Protein AF-A0A6V7P4C4-F1 (afdb_monomer)

Structure (mmCIF, N/CA/C/O backbone):
data_AF-A0A6V7P4C4-F1
#
_entry.id   AF-A0A6V7P4C4-F1
#
loop_
_atom_site.group_PDB
_atom_site.id
_atom_site.type_symbol
_atom_site.label_atom_id
_atom_site.label_alt_id
_atom_site.label_comp_id
_atom_site.label_asym_id
_atom_site.label_entity_id
_atom_site.label_seq_id
_atom_site.pdbx_PDB_ins_code
_atom_site.Cartn_x
_atom_site.Cartn_y
_atom_site.Cartn_z
_atom_site.occupancy
_atom_site.B_iso_or_equiv
_atom_site.auth_seq_id
_atom_site.auth_comp_id
_atom_site.auth_asym_id
_atom_site.auth_atom_id
_atom_site.pdbx_PDB_model_num
ATOM 1 N N . MET A 1 1 ? 38.102 2.330 -45.124 1.00 68.62 1 MET A N 1
ATOM 2 C CA . MET A 1 1 ? 37.627 1.006 -44.646 1.00 68.62 1 MET A CA 1
ATOM 3 C C . MET A 1 1 ? 38.024 0.731 -43.195 1.00 68.62 1 MET A C 1
ATOM 5 O O . MET A 1 1 ? 37.126 0.608 -42.378 1.00 68.62 1 MET A O 1
ATOM 9 N N . LYS A 1 2 ? 39.318 0.727 -42.828 1.00 77.44 2 LYS A N 1
ATOM 10 C CA . LYS A 1 2 ? 39.780 0.522 -41.432 1.00 77.44 2 LYS A CA 1
ATOM 11 C C . LYS A 1 2 ? 39.148 1.474 -40.402 1.00 77.44 2 LYS A C 1
ATOM 13 O O . LYS A 1 2 ? 38.661 1.010 -39.383 1.00 77.44 2 LYS A O 1
ATOM 18 N N . SER A 1 3 ? 39.070 2.773 -40.691 1.00 78.19 3 SER A N 1
ATOM 19 C CA . SER A 1 3 ? 38.459 3.747 -39.769 1.00 78.19 3 SER A CA 1
ATOM 20 C C . SER A 1 3 ? 36.949 3.549 -39.587 1.00 78.19 3 SER A C 1
ATOM 22 O O . SER A 1 3 ? 36.432 3.783 -38.506 1.00 78.19 3 SER A O 1
ATOM 24 N N . ILE A 1 4 ? 36.248 3.055 -40.614 1.00 82.94 4 ILE A N 1
ATOM 25 C CA . ILE A 1 4 ? 34.812 2.735 -40.539 1.00 82.94 4 ILE A CA 1
ATOM 26 C C . ILE A 1 4 ? 34.598 1.503 -39.649 1.00 82.94 4 ILE A C 1
ATOM 28 O O . ILE A 1 4 ? 33.728 1.516 -38.788 1.00 82.94 4 ILE A O 1
ATOM 32 N N . LEU A 1 5 ? 35.444 0.476 -39.792 1.00 84.12 5 LEU A N 1
ATOM 33 C CA . LEU A 1 5 ? 35.449 -0.706 -38.920 1.00 84.12 5 LEU A CA 1
ATOM 34 C C . LEU A 1 5 ? 35.703 -0.348 -37.445 1.00 84.12 5 LEU A C 1
ATOM 36 O O . LEU A 1 5 ? 35.055 -0.909 -36.566 1.00 84.12 5 LEU A O 1
ATOM 40 N N . LEU A 1 6 ? 36.596 0.609 -37.171 1.00 85.75 6 LEU A N 1
ATOM 41 C CA . LEU A 1 6 ? 36.857 1.088 -35.808 1.00 85.75 6 LEU A CA 1
ATOM 42 C C . LEU A 1 6 ? 35.659 1.838 -35.214 1.00 85.75 6 LEU A C 1
ATOM 44 O O . LEU A 1 6 ? 35.319 1.609 -34.057 1.00 85.75 6 LEU A O 1
ATOM 48 N N . ILE A 1 7 ? 34.991 2.681 -36.006 1.00 88.19 7 ILE A N 1
ATOM 49 C CA . ILE A 1 7 ? 33.789 3.404 -35.565 1.00 88.19 7 ILE A CA 1
ATOM 50 C C . ILE A 1 7 ? 32.641 2.427 -35.292 1.00 88.19 7 ILE A C 1
ATOM 52 O O . ILE A 1 7 ? 31.996 2.537 -34.255 1.00 88.19 7 ILE A O 1
ATOM 56 N N . ILE A 1 8 ? 32.417 1.441 -36.169 1.00 89.19 8 ILE A N 1
ATOM 57 C CA . ILE A 1 8 ? 31.385 0.411 -35.968 1.00 89.19 8 ILE A CA 1
ATOM 58 C C . ILE A 1 8 ? 31.674 -0.400 -34.699 1.00 89.19 8 ILE A C 1
ATOM 60 O O . ILE A 1 8 ? 30.770 -0.613 -33.898 1.00 89.19 8 ILE A O 1
ATOM 64 N N . SER A 1 9 ? 32.932 -0.798 -34.479 1.00 86.69 9 SER A N 1
ATOM 65 C CA . SER A 1 9 ? 33.346 -1.514 -33.265 1.00 86.69 9 SER A CA 1
ATOM 66 C C . SER A 1 9 ? 33.082 -0.694 -31.996 1.00 86.69 9 SER A C 1
ATOM 68 O O . SER A 1 9 ? 32.480 -1.194 -31.047 1.00 86.69 9 SER A O 1
ATOM 70 N N . ALA A 1 10 ? 33.445 0.594 -32.002 1.00 86.31 10 ALA A N 1
ATOM 71 C CA . ALA A 1 10 ? 33.186 1.499 -30.886 1.00 86.31 10 ALA A CA 1
ATOM 72 C C . ALA A 1 10 ? 31.682 1.701 -30.632 1.00 86.31 10 ALA A C 1
ATOM 74 O O . ALA A 1 10 ? 31.259 1.706 -29.478 1.00 86.31 10 ALA A O 1
ATOM 75 N N . LEU A 1 11 ? 30.867 1.810 -31.689 1.00 85.94 11 LEU A N 1
ATOM 76 C CA . LEU A 1 11 ? 29.412 1.944 -31.576 1.00 85.94 11 LEU A CA 1
ATOM 77 C C . LEU A 1 11 ? 28.771 0.688 -30.972 1.00 85.94 11 LEU A C 1
ATOM 79 O O . LEU A 1 11 ? 27.912 0.803 -30.105 1.00 85.94 11 LEU A O 1
ATOM 83 N N . VAL A 1 12 ? 29.207 -0.506 -31.392 1.00 84.56 12 VAL A N 1
ATOM 84 C CA . VAL A 1 12 ? 28.726 -1.785 -30.843 1.00 84.56 12 VAL A CA 1
ATOM 85 C C . VAL A 1 12 ? 29.083 -1.903 -29.361 1.00 84.56 12 VAL A C 1
ATOM 87 O O . VAL A 1 12 ? 28.213 -2.233 -28.559 1.00 84.56 12 VAL A O 1
ATOM 90 N N . PHE A 1 13 ? 30.314 -1.553 -28.975 1.00 78.50 13 PHE A N 1
ATOM 91 C CA . PHE A 1 13 ? 30.712 -1.499 -27.565 1.00 78.50 13 PHE A CA 1
ATOM 92 C C . PHE A 1 13 ? 29.869 -0.496 -26.763 1.00 78.50 13 PHE A C 1
ATOM 94 O O . PHE A 1 13 ? 29.463 -0.790 -25.640 1.00 78.50 13 PHE A O 1
ATOM 101 N N . PHE A 1 14 ? 29.561 0.673 -27.329 1.00 76.69 14 PHE A N 1
ATOM 102 C CA . PHE A 1 14 ? 28.730 1.676 -26.661 1.00 76.69 14 PHE A CA 1
ATOM 103 C C . PHE A 1 14 ? 27.284 1.183 -26.476 1.00 76.69 14 PHE A C 1
ATOM 105 O O . PHE A 1 14 ? 26.726 1.301 -25.388 1.00 76.69 14 PHE A O 1
ATOM 112 N N . LEU A 1 15 ? 26.707 0.542 -27.498 1.00 73.88 15 LEU A N 1
ATOM 113 C CA . LEU A 1 15 ? 25.362 -0.044 -27.458 1.00 73.88 15 LEU A CA 1
ATOM 114 C C . LEU A 1 15 ? 25.251 -1.219 -26.469 1.00 73.88 15 LEU A C 1
ATOM 116 O O . LEU A 1 15 ? 24.218 -1.375 -25.822 1.00 73.88 15 LEU A O 1
ATOM 120 N N . GLN A 1 16 ? 26.316 -2.007 -26.290 1.00 67.94 16 GLN A N 1
ATOM 121 C CA . GLN A 1 16 ? 26.366 -3.069 -25.275 1.00 67.94 16 GLN A CA 1
ATOM 122 C C . GLN A 1 16 ? 26.338 -2.510 -23.843 1.00 67.94 16 GLN A C 1
ATOM 124 O O . GLN A 1 16 ? 25.694 -3.093 -22.976 1.00 67.94 16 GLN A O 1
ATOM 129 N N . ASN A 1 17 ? 26.960 -1.350 -23.605 1.00 57.88 17 ASN A N 1
ATOM 130 C CA . ASN A 1 17 ? 26.931 -0.666 -22.305 1.00 57.88 17 ASN A CA 1
ATOM 131 C C . ASN A 1 17 ? 25.623 0.110 -22.048 1.00 57.88 17 ASN A C 1
ATOM 133 O O . ASN A 1 17 ? 25.314 0.430 -20.904 1.00 57.88 17 ASN A O 1
ATOM 137 N N . LEU A 1 18 ? 24.837 0.387 -23.094 1.00 57.19 18 LEU A N 1
ATOM 138 C CA . LEU A 1 18 ? 23.502 0.994 -23.003 1.00 57.19 18 LEU A CA 1
ATOM 139 C C . LEU A 1 18 ? 22.406 0.009 -22.584 1.00 57.19 18 LEU A C 1
ATOM 141 O O . LEU A 1 18 ? 21.268 0.429 -22.376 1.00 57.19 18 LEU A O 1
ATOM 145 N N . SER A 1 19 ? 22.730 -1.279 -22.434 1.00 51.84 19 SER A N 1
ATOM 146 C CA . SER A 1 19 ? 21.819 -2.276 -21.867 1.00 51.84 19 SER A CA 1
ATOM 147 C C . SER A 1 19 ? 21.684 -2.053 -20.358 1.00 51.84 19 SER A C 1
ATOM 149 O O . SER A 1 19 ? 22.153 -2.841 -19.540 1.00 51.84 19 SER A O 1
ATOM 151 N N . PHE A 1 20 ? 21.059 -0.939 -19.979 1.00 53.75 20 PHE A N 1
ATOM 152 C CA . PHE A 1 20 ? 20.609 -0.683 -18.622 1.00 53.75 20 PHE A CA 1
ATOM 153 C C . PHE A 1 20 ? 19.422 -1.615 -18.375 1.00 53.75 20 PHE A C 1
ATOM 155 O O . PHE A 1 20 ? 18.272 -1.261 -18.617 1.00 53.75 20 PHE A O 1
ATOM 162 N N . SER A 1 21 ? 19.703 -2.856 -17.977 1.00 54.88 21 SER A N 1
ATOM 163 C CA . SER A 1 21 ? 18.663 -3.761 -17.502 1.00 54.88 21 SER A CA 1
ATOM 164 C C . SER A 1 21 ? 18.153 -3.200 -16.177 1.00 54.88 21 SER A C 1
ATOM 166 O O . SER A 1 21 ? 18.689 -3.535 -15.119 1.00 54.88 21 SER A O 1
ATOM 168 N N . SER A 1 22 ? 17.146 -2.321 -16.210 1.00 63.91 22 SER A N 1
ATOM 169 C CA . SER A 1 22 ? 16.363 -2.059 -15.007 1.00 63.91 22 SER A CA 1
ATOM 170 C C . SER A 1 22 ? 15.785 -3.402 -14.566 1.00 63.91 22 SER A C 1
ATOM 172 O O . SER A 1 22 ? 15.185 -4.130 -15.356 1.00 63.91 22 SER A O 1
ATOM 174 N N . ALA A 1 23 ? 16.081 -3.805 -13.330 1.00 78.50 23 ALA A N 1
ATOM 175 C CA . ALA A 1 23 ? 15.484 -5.004 -12.760 1.00 78.50 23 ALA A CA 1
ATOM 176 C C . ALA A 1 23 ? 13.958 -4.868 -12.853 1.00 78.50 23 ALA A C 1
ATOM 178 O O . ALA A 1 23 ? 13.434 -3.798 -12.537 1.00 78.50 23 ALA A O 1
ATOM 179 N N . SER A 1 24 ? 13.270 -5.919 -13.308 1.00 89.69 24 SER A N 1
ATOM 180 C CA . SER A 1 24 ? 11.808 -5.904 -13.387 1.00 89.69 24 SER A CA 1
ATOM 181 C C . SER A 1 24 ? 11.200 -5.718 -11.996 1.00 89.69 24 SER A C 1
ATOM 183 O O . SER A 1 24 ? 11.866 -5.936 -10.976 1.00 89.69 24 SER A O 1
ATOM 185 N N . LEU A 1 25 ? 9.921 -5.347 -11.941 1.00 93.38 25 LEU A N 1
ATOM 186 C CA . LEU A 1 25 ? 9.183 -5.264 -10.681 1.00 93.38 25 LEU A CA 1
ATOM 187 C C . LEU A 1 25 ? 9.324 -6.550 -9.848 1.00 93.38 25 LEU A C 1
ATOM 189 O O . LEU A 1 25 ? 9.616 -6.488 -8.657 1.00 93.38 25 LEU A O 1
ATOM 193 N N . GLU A 1 26 ? 9.174 -7.714 -10.476 1.00 94.38 26 GLU A N 1
ATOM 194 C CA . GLU A 1 26 ? 9.278 -9.020 -9.823 1.00 94.38 26 GLU A CA 1
ATOM 195 C C . GLU A 1 26 ? 10.680 -9.268 -9.270 1.00 94.38 26 GLU A C 1
ATOM 197 O O . GLU A 1 26 ? 10.822 -9.771 -8.158 1.00 94.38 26 GLU A O 1
ATOM 202 N N . GLU A 1 27 ? 11.722 -8.901 -10.016 1.00 92.38 27 GLU A N 1
ATOM 203 C CA . GLU A 1 27 ? 13.103 -9.029 -9.554 1.00 92.38 27 GLU A CA 1
ATOM 204 C C . GLU A 1 27 ? 13.377 -8.108 -8.358 1.00 92.38 27 GLU A C 1
ATOM 206 O O . GLU A 1 27 ? 13.972 -8.537 -7.368 1.00 92.38 27 GLU A O 1
ATOM 211 N N . ASN A 1 28 ? 12.888 -6.867 -8.398 1.00 90.81 28 ASN A N 1
ATOM 212 C CA . ASN A 1 28 ? 13.010 -5.938 -7.276 1.00 90.81 28 ASN A CA 1
ATOM 213 C C . ASN A 1 28 ? 12.233 -6.428 -6.044 1.00 90.81 28 ASN A C 1
ATOM 215 O O . ASN A 1 28 ? 12.778 -6.430 -4.940 1.00 90.81 28 ASN A O 1
ATOM 219 N N . CYS A 1 29 ? 10.999 -6.909 -6.214 1.00 93.88 29 CYS A N 1
ATOM 220 C CA . CYS A 1 29 ? 10.204 -7.468 -5.120 1.00 93.88 29 CYS A CA 1
ATOM 221 C C . CYS A 1 29 ? 10.828 -8.737 -4.527 1.00 93.88 29 CYS A C 1
ATOM 223 O O . CYS A 1 29 ? 10.791 -8.922 -3.310 1.00 93.88 29 CYS A O 1
ATOM 225 N N . ARG A 1 30 ? 11.448 -9.588 -5.355 1.00 93.88 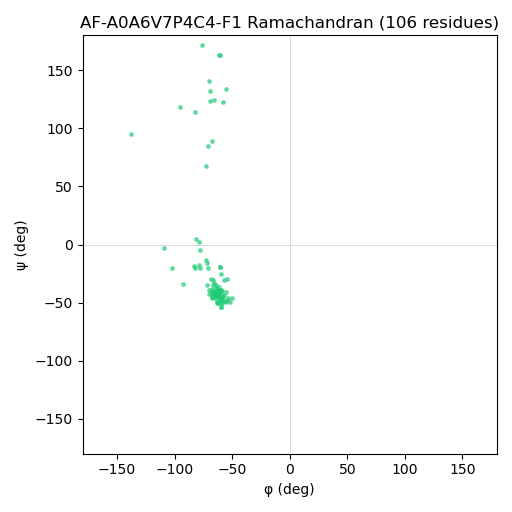30 ARG A N 1
ATOM 226 C CA . ARG A 1 30 ? 12.212 -10.752 -4.885 1.00 93.88 30 ARG A CA 1
ATOM 227 C C . ARG A 1 30 ? 13.393 -10.319 -4.020 1.00 93.88 30 ARG A C 1
ATOM 229 O O . ARG A 1 30 ? 13.516 -10.809 -2.904 1.00 93.88 30 ARG A O 1
ATOM 236 N N . ARG A 1 31 ? 14.187 -9.341 -4.469 1.00 90.75 31 ARG A N 1
ATOM 237 C CA . ARG A 1 31 ? 15.308 -8.795 -3.680 1.00 90.75 31 ARG A CA 1
ATOM 238 C C . ARG A 1 31 ? 14.856 -8.210 -2.343 1.00 90.75 31 ARG A C 1
ATOM 240 O O . ARG A 1 31 ? 15.527 -8.410 -1.336 1.00 90.75 31 ARG A O 1
ATOM 247 N N . ILE A 1 32 ? 13.718 -7.512 -2.317 1.00 88.06 32 ILE A N 1
ATOM 248 C CA . ILE A 1 32 ? 13.135 -6.972 -1.077 1.00 88.06 32 ILE A CA 1
ATOM 249 C C . ILE A 1 32 ? 12.769 -8.105 -0.110 1.00 88.06 32 ILE A C 1
ATOM 251 O O . ILE A 1 32 ? 13.070 -8.002 1.078 1.00 88.06 32 ILE A O 1
ATOM 255 N N . HIS A 1 33 ? 12.149 -9.177 -0.608 1.00 92.56 33 HIS A N 1
ATOM 256 C CA . HIS A 1 33 ? 11.785 -10.338 0.204 1.00 92.56 33 HIS A CA 1
ATOM 257 C C . HIS A 1 33 ? 13.015 -11.102 0.717 1.00 92.56 33 HIS A C 1
ATOM 259 O O . HIS A 1 33 ? 13.068 -11.469 1.885 1.00 92.56 33 HIS A O 1
ATOM 265 N N . GLU A 1 34 ? 14.034 -11.301 -0.120 1.00 93.56 34 GLU A N 1
ATOM 266 C CA . GLU A 1 34 ? 15.291 -11.944 0.286 1.00 93.56 34 GLU A CA 1
ATOM 267 C C . GLU A 1 34 ? 16.038 -11.127 1.349 1.00 93.56 34 GLU A C 1
ATOM 269 O O . GLU A 1 34 ? 16.601 -11.694 2.284 1.00 93.56 34 GLU A O 1
ATOM 274 N N . PHE A 1 35 ? 16.017 -9.795 1.232 1.00 89.88 35 PHE A N 1
ATOM 275 C CA . PHE A 1 35 ? 16.612 -8.892 2.217 1.00 89.88 35 PHE A CA 1
ATOM 276 C C . PHE A 1 35 ? 15.829 -8.860 3.538 1.00 89.88 35 PHE A C 1
ATOM 278 O O . PHE A 1 35 ? 16.429 -8.805 4.611 1.00 89.88 35 PHE A O 1
ATOM 285 N N . ASN A 1 36 ? 14.496 -8.886 3.472 1.00 88.12 36 ASN A N 1
ATOM 286 C CA . ASN A 1 36 ? 13.627 -8.920 4.640 1.00 88.12 36 ASN A CA 1
ATOM 287 C C . ASN A 1 36 ? 12.469 -9.914 4.421 1.00 88.12 36 ASN A C 1
ATOM 289 O O . ASN A 1 36 ? 11.429 -9.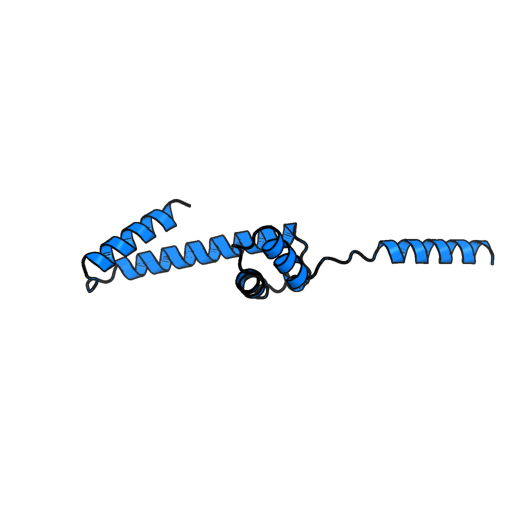522 3.883 1.00 88.12 36 ASN A O 1
ATOM 293 N N . PRO A 1 37 ? 12.613 -11.173 4.883 1.00 87.88 37 PRO A N 1
ATOM 294 C CA . PRO A 1 37 ? 11.616 -12.225 4.671 1.00 87.88 37 PRO A CA 1
ATOM 295 C C . PRO A 1 37 ? 10.231 -11.937 5.264 1.00 87.88 37 PRO A C 1
ATOM 297 O O . PRO A 1 37 ? 9.248 -12.535 4.828 1.00 87.88 37 PRO A O 1
ATOM 300 N N . GLU A 1 38 ? 10.118 -11.007 6.221 1.00 89.69 38 GLU A N 1
ATOM 301 C CA . GLU A 1 38 ? 8.822 -10.561 6.754 1.00 89.69 38 GLU A CA 1
ATOM 302 C C . GLU A 1 38 ? 8.029 -9.722 5.734 1.00 89.69 38 GLU A C 1
ATOM 304 O O . GLU A 1 38 ? 6.806 -9.592 5.833 1.00 89.69 38 GLU A O 1
ATOM 309 N N . ARG A 1 39 ? 8.700 -9.152 4.724 1.00 85.38 39 ARG A N 1
ATOM 310 C CA . ARG A 1 39 ? 8.060 -8.409 3.633 1.00 85.38 39 ARG A CA 1
ATOM 311 C C . ARG A 1 39 ? 7.565 -9.405 2.591 1.00 85.38 39 ARG A C 1
ATOM 313 O O . ARG A 1 39 ? 8.353 -10.068 1.924 1.00 85.38 39 ARG A O 1
ATOM 320 N N . SER A 1 40 ? 6.249 -9.497 2.431 1.00 92.50 40 SER A N 1
ATOM 321 C CA . SER A 1 40 ? 5.636 -10.401 1.455 1.00 92.50 40 SER A CA 1
ATOM 322 C C . SER A 1 40 ?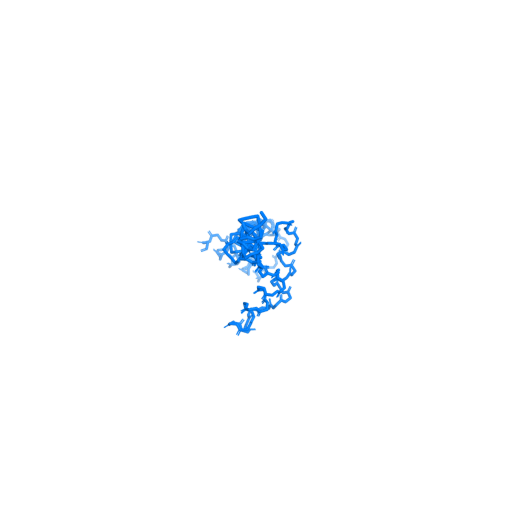 5.965 -9.986 0.014 1.00 92.50 40 SER A C 1
ATOM 324 O O . SER A 1 40 ? 5.669 -8.863 -0.406 1.00 92.50 40 SER A O 1
ATOM 326 N N . TYR A 1 41 ? 6.535 -10.924 -0.749 1.00 95.25 41 TYR A N 1
ATOM 327 C CA . TYR A 1 41 ? 6.731 -10.797 -2.194 1.00 95.25 41 TYR A CA 1
ATOM 328 C C . TYR A 1 41 ? 5.408 -10.497 -2.915 1.00 95.25 41 TYR A C 1
ATOM 330 O O . TYR A 1 41 ? 5.318 -9.528 -3.668 1.00 95.25 41 TYR A O 1
ATOM 338 N N . ASP A 1 42 ? 4.363 -11.272 -2.615 1.00 96.50 42 ASP A N 1
ATOM 339 C CA . ASP A 1 42 ? 3.045 -11.121 -3.239 1.00 96.50 42 ASP A CA 1
ATOM 340 C C . ASP A 1 42 ? 2.430 -9.754 -2.943 1.00 96.50 42 ASP A C 1
ATOM 342 O O . ASP A 1 42 ? 1.846 -9.127 -3.830 1.00 96.50 42 ASP A O 1
ATOM 346 N N . PHE A 1 43 ? 2.594 -9.260 -1.710 1.00 94.50 43 PHE A N 1
ATOM 347 C CA . PHE A 1 43 ? 2.151 -7.918 -1.344 1.00 94.50 43 PHE A CA 1
ATOM 348 C C . PHE A 1 43 ? 2.891 -6.845 -2.148 1.00 94.50 43 PHE A C 1
ATOM 350 O O . PHE A 1 43 ? 2.251 -5.914 -2.637 1.00 94.50 43 PHE A O 1
ATOM 357 N N . CYS A 1 44 ? 4.211 -6.981 -2.319 1.00 95.50 44 CYS A N 1
ATOM 358 C CA . CYS A 1 44 ? 5.021 -6.056 -3.112 1.00 95.50 44 CYS A CA 1
ATOM 359 C C . CYS A 1 44 ? 4.550 -6.004 -4.571 1.00 95.50 44 CYS A C 1
ATOM 361 O O . CYS A 1 44 ? 4.204 -4.930 -5.065 1.00 95.50 44 CYS A O 1
ATOM 363 N N . VAL A 1 45 ? 4.458 -7.162 -5.234 1.00 96.44 45 VAL A N 1
ATOM 364 C CA . VAL A 1 45 ? 4.047 -7.236 -6.644 1.00 96.44 45 VAL A CA 1
ATOM 365 C C . VAL A 1 45 ? 2.620 -6.723 -6.808 1.00 96.44 45 VAL A C 1
ATOM 367 O O . VAL A 1 45 ? 2.381 -5.834 -7.620 1.00 96.44 45 VAL A O 1
ATOM 370 N N . THR A 1 46 ? 1.680 -7.207 -5.992 1.00 96.75 46 THR A N 1
ATOM 371 C CA . THR A 1 46 ? 0.262 -6.839 -6.113 1.00 96.75 46 THR A CA 1
ATOM 372 C C . THR A 1 46 ? 0.027 -5.353 -5.87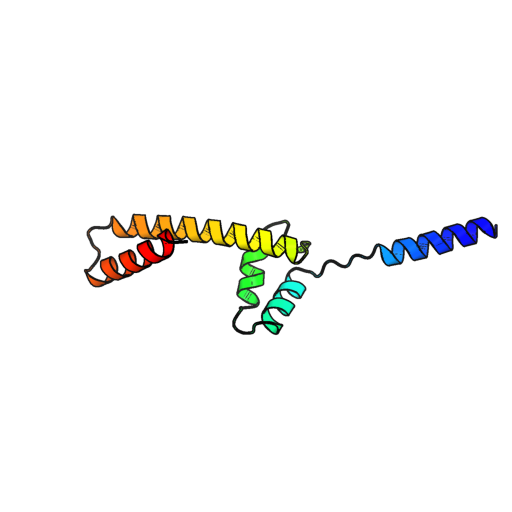3 1.00 96.75 46 THR A C 1
ATOM 374 O O . THR A 1 46 ? -0.780 -4.742 -6.572 1.00 96.75 46 THR A O 1
ATOM 377 N N . SER A 1 47 ? 0.732 -4.763 -4.906 1.00 96.12 47 SER A N 1
ATOM 378 C CA . SER A 1 47 ? 0.571 -3.344 -4.580 1.00 96.12 47 SER A CA 1
ATOM 379 C C . SER A 1 47 ? 1.157 -2.432 -5.652 1.00 96.12 47 SER A C 1
ATOM 381 O O . SER A 1 47 ? 0.601 -1.367 -5.890 1.00 96.12 47 SER A O 1
ATOM 383 N N . LEU A 1 48 ? 2.262 -2.826 -6.291 1.00 96.56 48 LEU A N 1
ATOM 384 C CA . LEU A 1 48 ? 2.987 -1.971 -7.234 1.00 96.56 48 LEU A CA 1
ATOM 385 C C . LEU A 1 48 ? 2.533 -2.169 -8.684 1.00 96.56 48 LEU A C 1
ATOM 387 O O . LEU A 1 48 ? 2.457 -1.201 -9.427 1.00 96.56 48 LEU A O 1
ATOM 391 N N . GLN A 1 49 ? 2.143 -3.381 -9.091 1.00 96.06 49 GLN A N 1
ATOM 392 C CA . GLN A 1 49 ? 1.756 -3.671 -10.483 1.00 96.06 49 GLN A CA 1
ATOM 393 C C . GLN A 1 49 ? 0.547 -2.861 -10.984 1.00 96.06 49 GLN A C 1
ATOM 395 O O . GLN A 1 49 ? 0.332 -2.753 -12.188 1.00 96.06 49 GLN A O 1
ATOM 400 N N . VAL A 1 50 ? -0.263 -2.307 -10.074 1.00 95.44 50 VAL A N 1
ATO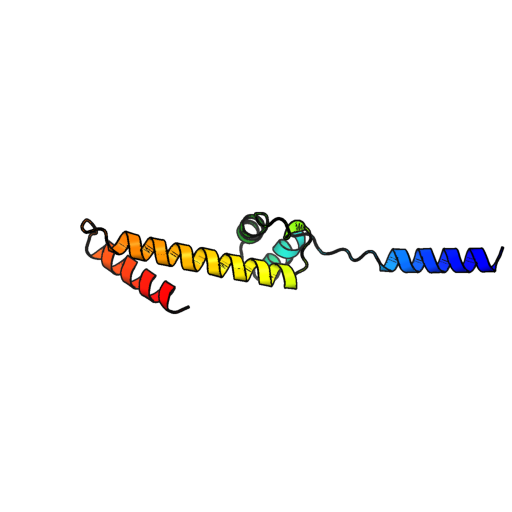M 401 C CA . VAL A 1 50 ? -1.412 -1.454 -10.422 1.00 95.44 50 VAL A CA 1
ATOM 402 C C . VAL A 1 50 ? -0.992 -0.067 -10.916 1.00 95.44 50 VAL A C 1
ATOM 404 O O . VAL A 1 50 ? -1.827 0.661 -11.453 1.00 95.44 50 VAL A O 1
ATOM 407 N N . VAL A 1 51 ? 0.274 0.310 -10.718 1.00 96.69 51 VAL A N 1
ATOM 408 C CA . VAL A 1 51 ? 0.849 1.575 -11.175 1.00 96.69 51 VAL A CA 1
ATOM 409 C C . VAL A 1 51 ? 1.550 1.330 -12.519 1.00 96.69 51 VAL A C 1
ATOM 411 O O . VAL A 1 51 ? 2.487 0.529 -12.569 1.00 96.69 51 VAL A O 1
ATOM 414 N N . PRO A 1 52 ? 1.115 1.982 -13.617 1.00 94.88 52 PRO A N 1
ATOM 415 C CA . PRO A 1 52 ? 1.622 1.713 -14.967 1.00 94.88 52 PRO A CA 1
ATOM 416 C C . PRO A 1 52 ? 3.144 1.816 -15.124 1.00 94.88 52 PRO A C 1
ATOM 418 O O . PRO A 1 52 ? 3.723 1.123 -15.957 1.00 94.88 52 PRO A O 1
ATOM 421 N N . GLU A 1 53 ? 3.795 2.667 -14.333 1.00 92.38 53 GLU A N 1
ATOM 422 C CA . GLU A 1 53 ? 5.235 2.919 -14.384 1.00 92.38 53 GLU A CA 1
ATOM 423 C C . GLU A 1 53 ? 6.060 1.866 -13.624 1.00 92.38 53 GLU A C 1
ATOM 425 O O . GLU A 1 53 ? 7.254 1.702 -13.893 1.00 92.38 53 GLU A O 1
ATOM 430 N N . SER A 1 54 ? 5.446 1.128 -12.690 1.00 94.12 54 SER A N 1
ATOM 431 C CA . SER A 1 54 ? 6.142 0.178 -11.814 1.00 94.12 54 SER A CA 1
ATOM 432 C C . SER A 1 54 ? 6.864 -0.972 -12.524 1.00 94.12 54 SER A C 1
ATOM 434 O O . SER A 1 54 ? 7.968 -1.293 -12.087 1.00 94.12 54 SER A O 1
ATOM 436 N N . PRO A 1 55 ? 6.342 -1.590 -13.604 1.00 90.62 55 PRO A N 1
ATOM 437 C CA . PRO A 1 55 ? 7.019 -2.709 -14.268 1.00 90.62 55 PRO A CA 1
ATOM 438 C C . PRO A 1 55 ? 8.440 -2.397 -14.758 1.00 90.62 55 PRO A C 1
ATOM 440 O O . PRO A 1 55 ? 9.286 -3.289 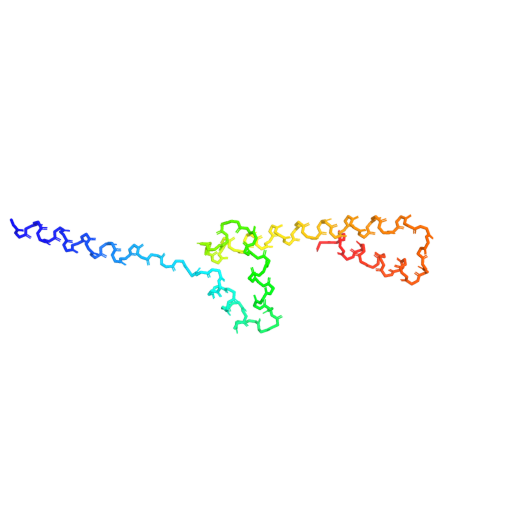-14.793 1.00 90.62 55 PRO A O 1
ATOM 443 N N . THR A 1 56 ? 8.709 -1.138 -15.123 1.00 87.12 56 THR A N 1
ATOM 444 C CA . THR A 1 56 ? 10.010 -0.684 -15.650 1.00 87.12 56 THR A CA 1
ATOM 445 C C . THR A 1 56 ? 10.797 0.203 -14.682 1.00 87.12 56 THR A C 1
ATOM 447 O O . THR A 1 56 ? 11.913 0.619 -15.006 1.00 87.12 56 THR A O 1
ATOM 450 N N . ALA A 1 57 ? 10.222 0.519 -13.520 1.00 89.25 57 ALA A N 1
ATOM 451 C CA . ALA A 1 57 ? 10.806 1.416 -12.533 1.00 89.25 57 ALA A CA 1
ATOM 452 C C . ALA A 1 57 ? 12.031 0.792 -11.843 1.00 89.25 57 ALA A C 1
ATOM 454 O O . ALA A 1 57 ? 12.054 -0.390 -11.498 1.00 89.25 57 ALA A O 1
ATOM 455 N N . ASN A 1 58 ? 13.057 1.609 -11.598 1.00 86.94 58 ASN A N 1
ATOM 456 C CA . ASN A 1 58 ? 14.176 1.225 -10.739 1.00 86.94 58 ASN A CA 1
ATOM 457 C C . ASN A 1 58 ? 13.780 1.279 -9.249 1.00 86.94 58 ASN A C 1
ATOM 459 O O . ASN A 1 58 ? 12.722 1.793 -8.896 1.00 86.94 58 ASN A O 1
ATOM 463 N N . LEU A 1 59 ? 14.644 0.787 -8.354 1.00 87.12 59 LEU A N 1
ATOM 464 C CA . LEU A 1 59 ? 14.352 0.740 -6.914 1.00 87.12 59 LEU A CA 1
ATOM 465 C C . LEU A 1 59 ? 13.989 2.104 -6.309 1.00 87.12 59 LEU A C 1
ATOM 467 O O . LEU A 1 59 ? 13.058 2.175 -5.518 1.00 87.12 59 LEU A O 1
ATOM 471 N N . SER A 1 60 ? 14.676 3.183 -6.692 1.00 88.94 60 SER A N 1
ATOM 472 C CA . SER A 1 60 ? 14.368 4.525 -6.181 1.00 88.94 60 SER A CA 1
ATOM 473 C C . SER A 1 60 ? 13.008 5.027 -6.665 1.00 88.94 60 SER A C 1
ATOM 475 O O . SER A 1 60 ? 12.272 5.647 -5.908 1.00 88.94 60 SER A O 1
ATOM 477 N N . GLN A 1 61 ? 12.644 4.740 -7.915 1.00 92.25 61 GLN A N 1
ATOM 478 C CA . GLN A 1 61 ? 11.319 5.060 -8.447 1.00 92.25 61 GLN A CA 1
ATOM 479 C C . GLN A 1 61 ? 10.229 4.216 -7.771 1.00 92.25 61 GLN A C 1
ATOM 481 O O . GLN A 1 61 ? 9.174 4.743 -7.430 1.00 92.25 61 GLN A O 1
ATOM 486 N N . LEU A 1 62 ? 10.487 2.926 -7.532 1.00 92.38 62 LEU A N 1
ATOM 487 C CA . LEU A 1 62 ? 9.570 2.047 -6.805 1.00 92.38 62 LEU A CA 1
ATOM 488 C C . LEU A 1 62 ? 9.372 2.489 -5.351 1.00 92.38 62 LEU A C 1
ATOM 490 O O . LEU A 1 62 ? 8.262 2.371 -4.848 1.00 92.38 62 LEU A O 1
ATOM 494 N N . ASP A 1 63 ? 10.403 3.024 -4.696 1.00 91.50 63 ASP A N 1
ATOM 495 C CA . ASP A 1 63 ? 10.305 3.569 -3.337 1.00 91.50 63 ASP A CA 1
ATOM 496 C C . ASP A 1 63 ? 9.379 4.797 -3.270 1.00 91.50 63 ASP A C 1
ATOM 498 O O . ASP A 1 63 ? 8.510 4.891 -2.397 1.00 91.50 63 ASP A O 1
ATOM 502 N N . VAL A 1 64 ? 9.483 5.695 -4.258 1.00 96.19 64 VAL A N 1
ATOM 503 C CA . VAL A 1 64 ? 8.558 6.832 -4.407 1.00 96.19 64 VAL A CA 1
ATOM 504 C C . VAL A 1 64 ? 7.130 6.338 -4.640 1.00 96.19 64 VAL A C 1
ATOM 506 O O . VAL A 1 64 ? 6.224 6.730 -3.906 1.00 96.19 64 VAL A O 1
ATOM 509 N N . ILE A 1 65 ? 6.932 5.423 -5.595 1.00 96.12 65 ILE A N 1
ATOM 510 C CA . ILE A 1 65 ? 5.611 4.852 -5.896 1.00 96.12 65 ILE A CA 1
ATOM 511 C C . ILE A 1 65 ? 5.012 4.169 -4.655 1.00 96.12 65 ILE A C 1
ATOM 513 O O . ILE A 1 65 ? 3.843 4.380 -4.326 1.00 96.12 65 ILE A O 1
ATOM 517 N N . ALA A 1 66 ? 5.805 3.374 -3.933 1.00 94.94 66 ALA A N 1
ATOM 518 C CA . ALA A 1 66 ? 5.371 2.696 -2.716 1.00 94.94 66 ALA A CA 1
ATOM 519 C C . ALA A 1 66 ? 4.952 3.696 -1.630 1.00 94.94 66 ALA A C 1
ATOM 521 O O . ALA A 1 66 ? 3.927 3.498 -0.974 1.00 94.94 66 ALA A O 1
ATOM 522 N N . SER A 1 67 ? 5.706 4.785 -1.469 1.00 95.88 67 SER A N 1
ATOM 523 C CA . SER A 1 67 ? 5.404 5.849 -0.508 1.00 95.88 67 SER A CA 1
ATOM 524 C C . SER A 1 67 ? 4.109 6.589 -0.855 1.00 95.88 67 SER A C 1
ATOM 526 O O . SER A 1 67 ? 3.271 6.817 0.019 1.00 95.88 67 SER A O 1
ATOM 528 N N . GLU A 1 68 ? 3.889 6.912 -2.129 1.00 97.12 68 GLU A N 1
ATOM 529 C CA . GLU A 1 68 ? 2.648 7.544 -2.592 1.00 97.12 68 GLU A CA 1
ATOM 530 C C . GLU A 1 68 ? 1.429 6.636 -2.381 1.00 97.12 68 GLU A C 1
ATOM 532 O O . GLU A 1 68 ? 0.391 7.077 -1.873 1.00 97.12 68 GLU A O 1
ATOM 537 N N . LEU A 1 69 ? 1.558 5.347 -2.711 1.00 97.06 69 LEU A N 1
ATOM 538 C CA . LEU A 1 69 ? 0.517 4.349 -2.459 1.00 97.06 69 LEU A CA 1
ATOM 539 C C . LEU A 1 69 ? 0.236 4.186 -0.964 1.00 97.06 69 LEU A C 1
ATOM 541 O O . LEU A 1 69 ? -0.928 4.096 -0.567 1.00 97.06 69 LEU A O 1
ATOM 545 N N . MET A 1 70 ? 1.279 4.184 -0.131 1.00 95.00 70 MET A N 1
ATOM 546 C CA . MET A 1 70 ? 1.152 4.134 1.324 1.00 95.00 70 MET A CA 1
ATOM 547 C C . MET A 1 70 ? 0.351 5.331 1.840 1.00 95.00 70 MET A C 1
ATOM 549 O O . MET A 1 70 ? -0.629 5.125 2.552 1.00 95.00 70 MET A O 1
ATOM 553 N N . ILE A 1 71 ? 0.699 6.558 1.433 1.00 95.81 71 ILE A N 1
ATOM 554 C CA . ILE A 1 71 ? -0.027 7.778 1.821 1.00 95.81 71 ILE A CA 1
ATOM 555 C C . ILE A 1 71 ? -1.493 7.687 1.383 1.00 95.81 71 ILE A C 1
ATOM 557 O O . ILE A 1 71 ? -2.399 7.923 2.183 1.00 95.81 71 ILE A O 1
ATOM 561 N N . LYS A 1 72 ? -1.750 7.275 0.137 1.00 96.56 72 LYS A N 1
ATOM 562 C CA . LYS A 1 72 ? -3.113 7.132 -0.392 1.00 96.56 72 LYS A CA 1
ATOM 563 C C . LYS A 1 72 ? -3.938 6.118 0.407 1.00 96.56 72 LYS A C 1
ATOM 565 O O . LYS A 1 72 ? -5.076 6.414 0.783 1.00 96.56 72 LYS A O 1
ATOM 570 N N . ASN A 1 73 ? -3.374 4.943 0.687 1.00 95.56 73 ASN A N 1
ATOM 571 C CA . ASN A 1 73 ? -4.043 3.888 1.450 1.00 95.56 73 ASN A CA 1
ATOM 572 C C . ASN A 1 73 ? -4.266 4.300 2.909 1.00 95.56 73 ASN A C 1
ATOM 574 O O . ASN A 1 73 ? -5.344 4.060 3.458 1.00 95.56 73 ASN A O 1
ATOM 578 N N . TYR A 1 74 ? -3.285 4.969 3.512 1.00 95.31 74 TYR A N 1
ATOM 579 C CA . TYR A 1 74 ? -3.366 5.532 4.855 1.00 95.31 74 TYR A CA 1
ATOM 580 C C . TYR A 1 74 ? -4.496 6.562 4.965 1.00 95.31 74 TYR A C 1
ATOM 582 O O . TYR A 1 74 ? -5.400 6.396 5.786 1.00 95.31 74 TYR A O 1
ATOM 590 N N . THR A 1 75 ? -4.525 7.570 4.086 1.00 96.69 75 THR A N 1
ATOM 591 C CA . THR A 1 75 ? -5.572 8.606 4.078 1.00 96.69 75 THR A CA 1
ATOM 592 C C . THR A 1 75 ? -6.954 8.010 3.820 1.00 96.69 75 THR A C 1
ATOM 594 O O . THR A 1 75 ? -7.927 8.381 4.483 1.00 96.69 75 THR A O 1
ATOM 597 N N . HIS A 1 76 ? -7.057 7.060 2.886 1.00 97.56 76 HIS A N 1
ATOM 598 C CA . HIS A 1 76 ? -8.312 6.357 2.638 1.00 97.56 76 HIS A CA 1
ATOM 599 C C . HIS A 1 76 ? -8.797 5.623 3.896 1.00 97.56 76 HIS A C 1
ATOM 601 O O . HIS A 1 76 ? -9.967 5.746 4.268 1.00 9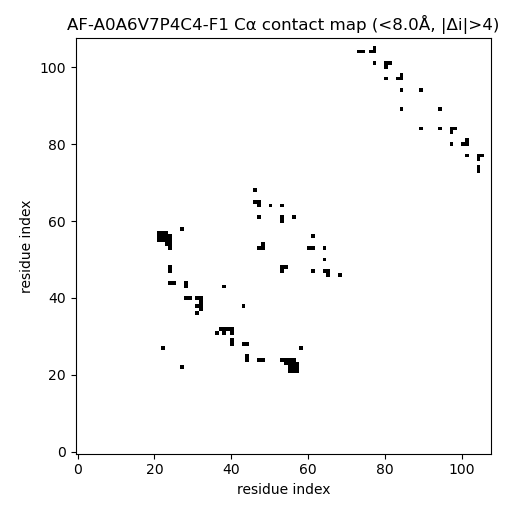7.56 76 HIS A O 1
ATOM 607 N N . THR A 1 77 ? -7.898 4.908 4.575 1.00 97.50 77 THR A N 1
ATOM 608 C CA . THR A 1 77 ? -8.213 4.140 5.785 1.00 97.50 77 THR A CA 1
ATOM 609 C C . THR A 1 77 ? -8.625 5.046 6.937 1.00 97.50 77 THR A C 1
ATOM 611 O O . THR A 1 77 ? -9.656 4.785 7.556 1.00 97.50 77 THR A O 1
ATOM 614 N N . LEU A 1 78 ? -7.923 6.162 7.163 1.00 97.75 78 LEU A N 1
ATOM 615 C CA . LEU A 1 78 ? -8.333 7.181 8.133 1.00 97.75 78 LEU A CA 1
ATOM 616 C C . LEU A 1 78 ? -9.766 7.663 7.855 1.00 97.75 78 LEU A C 1
ATOM 618 O O . LEU A 1 78 ? -10.615 7.675 8.749 1.00 97.75 78 LEU A O 1
ATOM 622 N N . GLY A 1 79 ? -10.071 7.985 6.594 1.00 98.00 79 GLY A N 1
ATOM 623 C CA . GLY A 1 79 ? -11.414 8.391 6.187 1.00 98.00 79 GLY A CA 1
ATOM 624 C C . GLY A 1 79 ? -12.471 7.304 6.424 1.00 98.00 79 GLY A C 1
ATOM 625 O O . GLY A 1 79 ? -13.588 7.616 6.842 1.00 98.00 79 GLY A O 1
ATOM 626 N N . VAL A 1 80 ? -12.145 6.028 6.184 1.00 98.12 80 VAL A N 1
ATOM 627 C CA . VAL A 1 80 ? -13.029 4.888 6.493 1.00 98.12 80 VAL A CA 1
ATOM 628 C C . VAL A 1 80 ? -13.282 4.796 7.997 1.00 98.12 80 VAL A C 1
ATOM 630 O O . VAL A 1 80 ? -14.442 4.742 8.404 1.00 98.12 80 VAL A O 1
ATOM 633 N N . VAL A 1 81 ? -12.233 4.830 8.820 1.00 98.25 81 VAL A N 1
ATOM 634 C CA . VAL A 1 81 ? -12.336 4.742 10.285 1.00 98.25 81 VAL A CA 1
ATOM 635 C C . VAL A 1 81 ? -13.204 5.874 10.840 1.00 98.25 81 VAL A C 1
ATOM 637 O O . VAL A 1 81 ? -14.146 5.621 11.594 1.00 98.25 81 VAL A O 1
ATOM 640 N N . GLN A 1 82 ? -12.972 7.112 10.398 1.00 97.62 82 GLN A N 1
ATOM 641 C CA . GLN A 1 82 ? -13.774 8.271 10.800 1.00 97.62 82 GLN A CA 1
ATOM 642 C C . GLN A 1 82 ? -15.244 8.146 10.384 1.00 97.62 82 GLN A C 1
ATOM 644 O O . GLN A 1 82 ? -16.135 8.557 11.131 1.00 97.62 82 GLN A O 1
ATOM 649 N N . ARG A 1 83 ? -15.531 7.570 9.206 1.00 98.25 83 ARG A N 1
ATOM 650 C CA . ARG A 1 83 ? -16.913 7.274 8.793 1.00 98.25 83 ARG A CA 1
ATOM 651 C C . ARG A 1 83 ? -17.544 6.198 9.671 1.00 98.25 83 ARG A C 1
ATOM 653 O O . ARG A 1 83 ? -18.681 6.383 10.096 1.00 98.25 83 ARG A O 1
ATOM 660 N N . LEU A 1 84 ? -16.823 5.118 9.972 1.00 98.12 84 LEU A N 1
ATOM 661 C CA . LEU A 1 84 ? -17.322 4.043 10.834 1.00 98.12 84 LEU A CA 1
ATOM 662 C C . LEU A 1 84 ? -17.651 4.560 12.239 1.00 98.12 84 LEU A C 1
ATOM 664 O O . LEU A 1 84 ? -18.710 4.233 12.765 1.00 98.12 84 LEU A O 1
ATOM 668 N N . LEU A 1 85 ? -16.819 5.438 12.811 1.00 98.06 85 LEU A N 1
ATOM 669 C CA . LEU A 1 85 ? -17.042 6.034 14.136 1.00 98.06 85 LEU A CA 1
ATOM 670 C C . LEU A 1 85 ? -18.35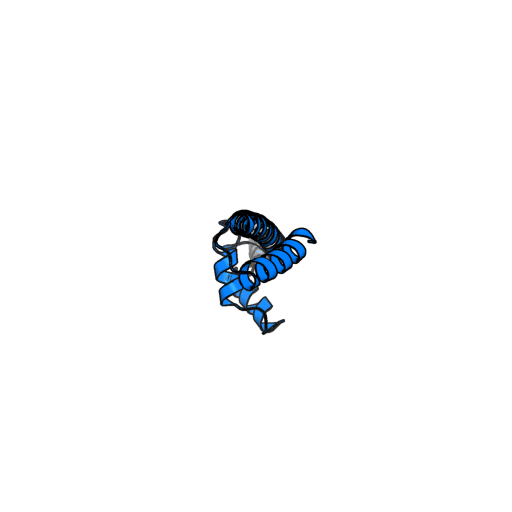1 6.835 14.257 1.00 98.06 85 LEU A C 1
ATOM 672 O O . LEU A 1 85 ? -18.895 6.942 15.362 1.00 98.06 85 LEU A O 1
ATOM 676 N N . LYS A 1 86 ? -18.881 7.360 13.143 1.00 97.62 86 LYS A N 1
ATOM 677 C CA . LYS A 1 86 ? -20.176 8.063 13.103 1.00 97.62 86 LYS A CA 1
ATOM 678 C C . LYS A 1 86 ? -21.370 7.120 13.259 1.00 97.62 86 LYS A C 1
ATOM 680 O O . LYS A 1 86 ? -22.467 7.589 13.551 1.00 97.62 86 LYS A O 1
ATOM 685 N N . ASN A 1 87 ? -21.180 5.811 13.085 1.00 97.06 87 ASN A N 1
ATOM 686 C CA . ASN A 1 87 ? -22.247 4.845 13.289 1.00 97.06 87 ASN A CA 1
ATOM 687 C C . ASN A 1 87 ? -22.607 4.752 14.785 1.00 97.06 87 ASN A C 1
ATOM 689 O O . ASN A 1 87 ? -21.763 4.482 15.647 1.00 97.06 87 ASN A O 1
ATOM 693 N N . GLN A 1 88 ? -23.881 4.982 15.099 1.00 95.19 88 GLN A N 1
ATOM 694 C CA . GLN A 1 88 ? -24.410 4.919 16.461 1.00 95.19 88 GLN A CA 1
ATOM 695 C C . GLN A 1 88 ? -24.637 3.477 16.938 1.00 95.19 88 GLN A C 1
ATOM 697 O O . GLN A 1 88 ? -24.645 3.241 18.141 1.00 95.19 88 GLN A O 1
ATOM 702 N N . SER A 1 89 ? -24.743 2.507 16.023 1.00 97.75 89 SER A N 1
ATOM 703 C CA . SER A 1 89 ? -24.984 1.094 16.344 1.00 97.75 89 SER A CA 1
ATOM 704 C C . SER A 1 89 ? -23.725 0.320 16.758 1.00 97.75 89 SER A C 1
ATOM 706 O O . SER A 1 89 ? -23.780 -0.900 16.901 1.00 97.75 89 SER A O 1
ATOM 708 N N . LEU A 1 90 ? -22.574 0.986 16.889 1.00 97.75 90 LEU A N 1
ATOM 709 C CA . LEU A 1 90 ? -21.338 0.341 17.329 1.00 97.75 90 LEU A CA 1
ATOM 710 C C . LEU A 1 90 ? -21.435 -0.047 18.805 1.00 97.75 90 LEU A C 1
ATOM 712 O O . LEU A 1 90 ? -21.756 0.789 19.653 1.00 97.75 90 LEU A O 1
ATOM 716 N N . SER A 1 91 ? -21.065 -1.287 19.116 1.00 98.25 91 SER A N 1
ATOM 717 C CA . SER A 1 91 ? -20.810 -1.697 20.498 1.00 98.25 91 SER A CA 1
ATOM 718 C C . SER A 1 91 ? -19.665 -0.885 21.114 1.00 98.25 91 SER A C 1
ATOM 720 O O . SER A 1 91 ? -18.844 -0.290 20.409 1.00 98.25 91 SER A O 1
ATOM 722 N N . HIS A 1 92 ? -19.575 -0.907 22.446 1.00 97.44 92 HIS A N 1
ATOM 723 C CA . HIS A 1 92 ? -18.486 -0.264 23.182 1.00 97.44 92 HIS A CA 1
ATOM 724 C C . HIS A 1 92 ? -17.104 -0.693 22.659 1.00 97.44 92 HIS A C 1
ATOM 726 O O . HIS A 1 92 ? -16.279 0.153 22.323 1.00 97.44 92 HIS A O 1
ATOM 732 N N . TRP A 1 93 ? -16.883 -2.002 22.503 1.00 97.75 93 TRP A N 1
ATOM 733 C CA . TRP A 1 93 ? -15.607 -2.556 22.041 1.00 97.75 93 TRP A CA 1
ATOM 734 C C . TRP A 1 93 ? -15.257 -2.157 20.608 1.00 97.75 93 TRP A C 1
ATOM 736 O O . TRP A 1 93 ? -14.112 -1.814 20.330 1.00 97.75 93 TRP A O 1
ATOM 746 N N . GLN A 1 94 ? -16.239 -2.142 19.703 1.00 98.19 94 GLN A N 1
ATOM 747 C CA . GLN A 1 94 ? -16.011 -1.696 18.326 1.00 98.19 94 GLN A CA 1
ATOM 748 C C . GLN A 1 94 ? -15.646 -0.213 18.268 1.00 98.19 94 GLN A C 1
ATOM 750 O O . GLN A 1 94 ? -14.754 0.173 17.516 1.00 98.19 94 GLN A O 1
ATOM 755 N N . ARG A 1 95 ? -16.329 0.622 19.060 1.00 98.38 95 ARG A N 1
ATOM 756 C CA . ARG A 1 95 ? -16.034 2.054 19.125 1.00 98.38 95 ARG A CA 1
ATOM 757 C C . ARG A 1 95 ? -14.629 2.304 19.658 1.00 98.38 95 ARG A C 1
ATOM 759 O O . ARG A 1 95 ? -13.931 3.143 19.100 1.00 98.38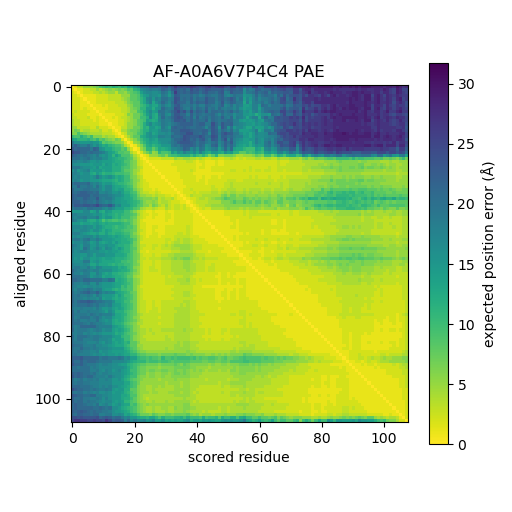 95 ARG A O 1
ATOM 766 N N . GLU A 1 96 ? -14.223 1.576 20.691 1.00 98.06 96 GLU A N 1
ATOM 767 C CA . GLU A 1 96 ? -12.898 1.735 21.282 1.00 98.06 96 GLU A CA 1
ATOM 768 C C . GLU A 1 96 ? -11.786 1.280 20.334 1.00 98.06 96 GLU A C 1
ATOM 770 O O . GLU A 1 96 ? -10.845 2.031 20.092 1.00 98.06 96 GLU A O 1
ATOM 775 N N . ALA A 1 97 ? -11.951 0.126 19.681 1.00 98.19 97 ALA A N 1
ATOM 776 C CA . ALA A 1 97 ? -11.013 -0.327 18.655 1.00 98.19 97 ALA A CA 1
ATOM 777 C C . ALA A 1 97 ? -10.864 0.702 17.519 1.00 98.19 97 ALA A C 1
ATOM 779 O O . ALA A 1 97 ? -9.752 1.023 17.105 1.00 98.19 97 ALA A O 1
ATOM 780 N N . LEU A 1 98 ? -11.975 1.277 17.047 1.00 98.31 98 LEU A N 1
ATOM 781 C CA . LEU A 1 98 ? -11.943 2.302 16.004 1.00 98.31 98 LEU A CA 1
ATOM 782 C C . LEU A 1 98 ? -11.312 3.621 16.470 1.00 98.31 98 LEU A C 1
ATOM 784 O O . LEU A 1 98 ? -10.728 4.315 15.641 1.00 98.31 98 LEU A O 1
ATOM 788 N N . ARG A 1 99 ? -11.403 3.980 17.757 1.00 97.75 99 ARG A N 1
ATOM 789 C CA . ARG A 1 99 ? -10.693 5.148 18.305 1.00 97.75 99 ARG A CA 1
ATOM 790 C C . ARG A 1 99 ? -9.190 4.935 18.302 1.00 97.75 99 ARG A C 1
ATOM 792 O O . ARG A 1 99 ? -8.489 5.802 17.793 1.00 97.75 99 ARG A O 1
ATOM 799 N N . VAL A 1 100 ? -8.728 3.767 18.750 1.00 97.56 100 VAL A N 1
ATOM 800 C CA . VAL A 1 100 ? -7.307 3.396 18.675 1.00 97.56 100 VAL A CA 1
ATOM 801 C C . VAL A 1 100 ? -6.827 3.459 17.226 1.00 97.56 100 VAL A C 1
ATOM 803 O O . VAL A 1 100 ? -5.842 4.130 16.939 1.00 97.56 100 VAL A O 1
ATOM 806 N N . CYS A 1 101 ? -7.571 2.864 16.283 1.00 97.44 101 CYS A N 1
ATOM 807 C CA . CYS A 1 101 ? -7.242 2.993 14.863 1.00 97.44 101 CYS A CA 1
ATOM 808 C C . CYS A 1 101 ? -7.207 4.459 14.414 1.00 97.44 101 CYS A C 1
ATOM 810 O O . CYS A 1 101 ? -6.284 4.852 13.713 1.00 97.44 101 CYS A O 1
ATOM 812 N N . ASN A 1 102 ? -8.181 5.284 14.804 1.00 97.69 102 ASN A N 1
ATOM 813 C CA . ASN A 1 102 ? -8.209 6.691 14.415 1.00 97.69 102 ASN A CA 1
ATOM 814 C C . ASN A 1 102 ? -6.989 7.453 14.942 1.00 97.69 102 ASN A C 1
ATOM 816 O O . ASN A 1 102 ? -6.428 8.251 14.203 1.00 97.69 102 ASN A O 1
ATOM 820 N N . GLU A 1 103 ? -6.582 7.218 16.188 1.00 96.44 103 GLU A N 1
ATOM 821 C CA . GLU A 1 103 ? -5.393 7.831 16.788 1.00 96.44 103 GLU A CA 1
ATOM 822 C C . GLU A 1 103 ? -4.117 7.394 16.063 1.00 96.44 103 GLU A C 1
ATOM 824 O O . GLU A 1 103 ? -3.323 8.245 15.653 1.00 96.44 103 GLU A O 1
ATOM 829 N N . THR A 1 104 ? -3.962 6.090 15.809 1.00 95.25 104 THR A N 1
ATOM 830 C CA . THR A 1 104 ? -2.824 5.551 15.051 1.00 95.25 104 THR A CA 1
ATOM 831 C C . THR A 1 104 ? -2.762 6.153 13.645 1.00 95.25 104 THR A C 1
ATOM 833 O O . THR A 1 104 ? -1.737 6.701 13.259 1.00 95.25 104 THR A O 1
ATOM 836 N N . TYR A 1 105 ? -3.875 6.140 12.907 1.00 94.94 105 TYR A N 1
ATOM 837 C CA . TYR A 1 105 ? -3.967 6.683 11.546 1.00 94.94 105 TYR A CA 1
ATOM 838 C C . TYR A 1 105 ? -4.099 8.213 11.481 1.00 94.94 105 TYR A C 1
ATOM 840 O O . TYR A 1 105 ? -4.273 8.752 10.393 1.00 94.94 105 TYR A O 1
ATOM 848 N N . SER A 1 106 ? -4.086 8.935 12.603 1.00 92.88 106 SER A N 1
ATOM 849 C CA . SER A 1 106 ? -4.011 10.407 12.601 1.00 92.88 106 SER A CA 1
ATOM 850 C C . SER A 1 106 ? -2.606 10.907 12.922 1.00 92.88 106 SER A C 1
ATOM 852 O O . SER A 1 106 ? -2.297 12.055 12.615 1.00 92.88 106 SER A O 1
ATOM 854 N N . SER A 1 107 ? -1.774 10.068 13.544 1.00 86.88 107 SER A N 1
ATOM 855 C CA . SER A 1 107 ? -0.460 10.470 14.054 1.00 86.88 107 SER A CA 1
ATOM 856 C C . SER A 1 107 ? 0.650 10.473 13.000 1.00 86.88 107 SER A C 1
ATOM 858 O O . SER A 1 107 ? 1.637 11.172 13.208 1.00 86.88 107 SER A O 1
ATOM 860 N N . GLY A 1 108 ? 0.460 9.793 11.864 1.00 64.19 108 GLY A N 1
ATOM 861 C CA . GLY A 1 108 ? 1.466 9.667 10.803 1.00 64.19 108 GLY A CA 1
ATOM 862 C C . GLY A 1 108 ? 2.504 8.613 11.133 1.00 64.19 108 GLY A C 1
ATOM 863 O O . GLY A 1 108 ? 3.363 8.891 11.994 1.00 64.19 108 GLY A O 1
#

Nearest PDB structures (foldseek):
  3mq1-assembly1_A  TM=5.202E-01  e=4.398E-01  Dermatophagoides pteronyssinus
  8eqh-assembly1_B  TM=4.405E-01  e=4.945E+00  Homo sapiens

Sequence (108 aa):
MKSILLIISALVFFLQNLSFSSASLEENCRRIHEFNPERSYDFCVTSLQVVPESPTANLSQLDVIASELMIKNYTHTLGVVQRLLKNQSLSHWQREALRVCNETYSSG

Solvent-accessible surface area (backbone atoms only — not comparable to full-atom values): 6107 Å² total; per-residue (Å²): 108,71,69,56,54,51,50,53,51,52,50,52,55,52,56,64,71,63,65,73,74,58,52,38,40,65,57,50,26,48,52,49,19,74,76,37,74,90,46,54,44,68,58,46,44,62,67,40,64,80,41,90,64,35,56,69,28,43,72,72,54,44,52,52,51,51,51,54,51,48,51,52,53,46,55,50,47,35,54,48,39,58,56,56,66,69,48,81,87,57,52,73,68,57,48,51,54,42,47,53,48,41,54,59,58,68,66,118

InterPro domains:
  IPR006501 Pectinesterase inhibitor domain [PF04043] (35-106)
  IPR006501 Pectinesterase inhibitor domain [TIGR01614] (3-106)
  IPR035513 Invertase/pectin methylesterase inhibitor domain superfamily [G3DSA:1.20.140.40] (22-108)
  IPR035513 Invertase/pectin methylesterase inhibitor domain superfamily [SSF101148] (27-106)

pLDDT: mean 90.05, std 10.71, range [51.84, 98.38]

Organism: NCBI:txid296719

Secondary structure (DSSP, 8-state):
-HHHHHHHHHHHHHHHHT---PPPHHHHHHHHHHH-TTS-HHHHHHHHTTSTTGGG--HHHHHHHHHHHHHHHHHHHHHHHHHHHT-TT--HHHHHHHHHHHHHHHH-

Radius of gyration: 23.85 Å; Cα contacts (8 Å, |Δi|>4): 61; chains: 1; bounding box: 65×23×68 Å

Mean predicted aligned error: 8.49 Å

Foldseek 3Di:
DVVVVVVVVVVVVVVVVVPPPQPFQLRLLVVVCVVPVVRDSCCSCVQQVVPVCRRRDHPVRSVVSVVVSVVVVLVVVLVVLVVVLPDPPDDPVRNVVSVVVNVVSVPD